Protein AF-A0A3M1FEZ5-F1 (afdb_monomer_lite)

pLDDT: mean 81.37, std 9.76, range [49.34, 97.5]

Foldseek 3Di:
DLQVLLVLLVVLLVLLVVLLVLLDPVNDDPCSVVVSLVSLVVSLVSLVVSLVVDDPPDDDPLRVQLNVLSVVLSVLSVVLNPDPDDSVVSSVSSVVSSVSSVVSSVSSVVVCVVVVHDHDDDDPPPVVVVVVVVVVVVVVVVCVVPPDDPVNVPVVVVVVVVVVVVVVVCVVVDVPVVVVVD

Radius of gyration: 23.02 Å; chains: 1; bounding box: 51×60×50 Å

Secondary structure (DSSP, 8-state):
-HHHHHHHHHHHHHHHHHHHHHT-GGG--TTHHHHHHHHHHHHHHHHHHHHHTS-STT--HHHHHHHHHHHHHHHHHHHHHH----HHHHHHHHHHHHHHHHHHHHHHHHHHHHTT-----PPP--HHHHHHHHHHHHHHHHHHHHT--HHHHHHHHHHHHHHHHHHHHHHHH-HHHHHHH-

Structure (mmCIF, N/CA/C/O backbone):
data_AF-A0A3M1FEZ5-F1
#
_entry.id   AF-A0A3M1FEZ5-F1
#
loop_
_atom_site.group_PDB
_atom_site.id
_atom_site.type_symbol
_atom_site.label_atom_id
_atom_site.label_alt_id
_atom_site.label_comp_id
_atom_site.label_asym_id
_atom_site.label_entity_id
_atom_site.label_seq_id
_atom_site.pdbx_PDB_ins_code
_atom_site.Cartn_x
_atom_site.Cartn_y
_atom_site.Cartn_z
_atom_site.occupancy
_atom_site.B_iso_or_equiv
_atom_site.auth_seq_id
_atom_site.auth_comp_id
_atom_site.auth_asym_id
_atom_site.auth_atom_id
_atom_site.pdbx_PDB_model_num
ATOM 1 N N . MET A 1 1 ? -16.931 -1.102 17.810 1.00 64.38 1 MET A N 1
ATOM 2 C CA . MET A 1 1 ? -16.122 0.124 17.660 1.00 64.38 1 MET A CA 1
ATOM 3 C C . MET A 1 1 ? -14.654 -0.149 17.324 1.00 64.38 1 MET A C 1
ATOM 5 O O . MET A 1 1 ? -14.286 0.062 16.182 1.00 64.38 1 MET A O 1
ATOM 9 N N . THR A 1 2 ? -13.805 -0.673 18.218 1.00 69.69 2 THR A N 1
ATOM 10 C CA . THR A 1 2 ? -12.342 -0.763 17.963 1.00 69.69 2 THR A CA 1
ATOM 11 C C . THR A 1 2 ? -11.944 -1.680 16.793 1.00 69.69 2 THR A C 1
ATOM 13 O O . THR A 1 2 ? -11.106 -1.310 15.974 1.00 69.69 2 THR A O 1
ATOM 16 N N . ASN A 1 3 ? -12.579 -2.851 16.663 1.00 71.50 3 ASN A N 1
ATOM 17 C CA . ASN A 1 3 ? -12.335 -3.768 15.536 1.00 71.50 3 ASN A CA 1
ATOM 18 C C . ASN A 1 3 ? -12.912 -3.259 14.210 1.00 71.50 3 ASN A C 1
ATOM 20 O O . ASN A 1 3 ? -12.312 -3.461 13.160 1.00 71.50 3 ASN A O 1
ATOM 24 N N . GLU A 1 4 ? -14.057 -2.589 14.273 1.00 76.62 4 GLU A N 1
ATOM 25 C CA . GLU A 1 4 ? -14.739 -1.999 13.120 1.00 76.62 4 GLU A CA 1
ATOM 26 C C . GLU A 1 4 ? -13.932 -0.833 12.548 1.00 76.62 4 GLU A C 1
ATOM 28 O O . GLU A 1 4 ? -13.634 -0.822 11.360 1.00 76.62 4 GLU A O 1
ATOM 33 N N . LEU A 1 5 ? -13.434 0.061 13.410 1.00 74.19 5 LEU A N 1
ATOM 34 C CA . LEU A 1 5 ? -12.538 1.137 13.000 1.00 74.19 5 LEU A CA 1
ATOM 35 C C . LEU A 1 5 ? -11.222 0.603 12.427 1.00 74.19 5 LEU A C 1
ATOM 37 O O . LEU A 1 5 ? -10.711 1.155 11.455 1.00 74.19 5 LEU A O 1
ATOM 41 N N . CYS A 1 6 ? -10.671 -0.469 13.006 1.00 73.75 6 CYS A N 1
ATOM 42 C CA . CYS A 1 6 ? -9.468 -1.113 12.482 1.00 73.75 6 CYS A CA 1
ATOM 43 C C . CYS A 1 6 ? -9.700 -1.633 11.059 1.00 73.75 6 CYS A C 1
ATOM 45 O O . CYS A 1 6 ? -8.898 -1.364 10.166 1.00 73.75 6 CYS A O 1
ATOM 47 N N . LEU A 1 7 ? -10.810 -2.343 10.845 1.00 79.19 7 LEU A N 1
ATOM 48 C CA . LEU A 1 7 ? -11.169 -2.901 9.546 1.00 79.19 7 LEU A CA 1
ATOM 49 C C . LEU A 1 7 ? -11.439 -1.797 8.516 1.00 79.19 7 LEU A C 1
ATOM 51 O O . LEU A 1 7 ? -10.877 -1.841 7.424 1.00 79.19 7 LEU A O 1
ATOM 55 N N . GLU A 1 8 ? -12.233 -0.786 8.869 1.00 81.44 8 GLU A N 1
ATOM 56 C CA . GLU A 1 8 ? -12.536 0.338 7.977 1.00 81.44 8 GLU A CA 1
ATOM 57 C C . GLU A 1 8 ? -11.284 1.147 7.639 1.00 81.44 8 GLU A C 1
ATOM 59 O O . GLU A 1 8 ? -11.022 1.412 6.468 1.00 81.44 8 GLU A O 1
ATOM 64 N N . SER A 1 9 ? -10.430 1.444 8.624 1.00 74.31 9 SER A N 1
ATOM 65 C CA . SER A 1 9 ? -9.136 2.098 8.378 1.00 74.31 9 SER A CA 1
ATOM 66 C C . SER A 1 9 ? -8.260 1.282 7.425 1.00 74.31 9 SER A C 1
ATOM 68 O O . SER A 1 9 ? -7.579 1.842 6.567 1.00 74.31 9 SER A O 1
ATOM 70 N N . GLN A 1 10 ? -8.293 -0.051 7.525 1.00 77.81 10 GLN A N 1
ATOM 71 C CA . GLN A 1 10 ? -7.542 -0.912 6.616 1.00 77.81 10 GLN A CA 1
ATOM 72 C C . GLN A 1 10 ? -8.098 -0.910 5.190 1.00 77.81 10 GLN A C 1
ATOM 74 O O . GLN A 1 10 ? -7.327 -0.892 4.227 1.00 77.81 10 GLN A O 1
ATOM 79 N N . LEU A 1 11 ? -9.424 -0.924 5.043 1.00 83.38 11 LEU A N 1
ATOM 80 C CA . LEU A 1 11 ? -10.078 -0.803 3.743 1.00 83.38 11 LEU A CA 1
ATOM 81 C C . LEU A 1 11 ? -9.773 0.554 3.104 1.00 83.38 11 LEU A C 1
ATOM 83 O O . LEU A 1 11 ? -9.429 0.591 1.924 1.00 83.38 11 LEU A O 1
ATOM 87 N N . LEU A 1 12 ? -9.807 1.630 3.895 1.00 81.12 12 LEU A N 1
ATOM 88 C CA . LEU A 1 12 ? -9.421 2.973 3.470 1.00 81.12 12 LEU A CA 1
ATOM 89 C C . LEU A 1 12 ? -7.978 3.008 2.969 1.00 81.12 12 LEU A C 1
ATOM 91 O O . LEU A 1 12 ? -7.751 3.456 1.853 1.00 81.12 12 LEU A O 1
ATOM 95 N N . ALA A 1 13 ? -7.012 2.468 3.719 1.00 76.81 13 ALA A N 1
ATOM 96 C CA . ALA A 1 13 ? -5.617 2.419 3.275 1.00 76.81 13 ALA A CA 1
ATOM 97 C C . ALA A 1 13 ? -5.440 1.617 1.975 1.00 76.81 13 ALA A C 1
ATOM 99 O O . ALA A 1 13 ? -4.717 2.040 1.074 1.00 76.81 13 ALA A O 1
ATOM 100 N N . ARG A 1 14 ? -6.139 0.485 1.828 1.00 81.81 14 ARG A N 1
ATOM 101 C CA . ARG A 1 14 ? -6.116 -0.298 0.584 1.00 81.81 14 ARG A CA 1
ATOM 102 C C . ARG A 1 14 ? -6.656 0.505 -0.599 1.00 81.81 14 ARG A C 1
ATOM 104 O O . ARG A 1 14 ? -6.073 0.458 -1.679 1.00 81.81 14 ARG A O 1
ATOM 111 N N . ASP A 1 15 ? -7.786 1.178 -0.420 1.00 81.25 15 ASP A N 1
ATOM 112 C CA . ASP A 1 15 ? -8.428 1.941 -1.487 1.00 81.25 15 ASP A CA 1
ATOM 113 C C . ASP A 1 15 ? -7.609 3.203 -1.825 1.00 81.25 15 ASP A C 1
ATOM 115 O O . ASP A 1 15 ? -7.402 3.488 -3.002 1.00 81.25 15 ASP A O 1
ATOM 119 N N . PHE A 1 16 ? -6.992 3.846 -0.830 1.00 80.19 16 PHE A N 1
ATOM 120 C CA . PHE A 1 16 ? -6.006 4.917 -1.017 1.00 80.19 16 PHE A CA 1
ATOM 121 C C . PHE A 1 16 ? -4.818 4.449 -1.872 1.00 80.19 16 PHE A C 1
ATOM 123 O O . PHE A 1 16 ? -4.435 5.118 -2.829 1.00 80.19 16 PHE A O 1
ATOM 130 N N . GLY A 1 17 ? -4.272 3.260 -1.596 1.00 77.12 17 GLY A N 1
ATOM 131 C CA . GLY A 1 17 ? -3.185 2.684 -2.394 1.00 77.12 17 GLY A CA 1
ATOM 132 C C . GLY A 1 17 ? -3.560 2.442 -3.863 1.00 77.12 17 GLY A C 1
ATOM 133 O O . GLY A 1 17 ? -2.706 2.570 -4.739 1.00 77.12 17 GLY A O 1
ATOM 134 N N . LYS A 1 18 ? -4.833 2.140 -4.163 1.00 81.19 18 LYS A N 1
ATOM 135 C CA . LYS A 1 18 ? -5.313 2.030 -5.553 1.00 81.19 18 LYS A CA 1
ATOM 136 C C . LYS A 1 18 ? -5.338 3.384 -6.249 1.00 81.19 18 LYS A C 1
ATOM 138 O O . LYS A 1 18 ? -4.944 3.456 -7.408 1.00 81.19 18 LYS A O 1
ATOM 143 N N . VAL A 1 19 ? -5.789 4.427 -5.549 1.00 80.38 19 VAL A N 1
ATOM 144 C CA . VAL A 1 19 ? -5.772 5.797 -6.079 1.00 80.38 19 VAL A CA 1
ATOM 145 C C . VAL A 1 19 ? -4.344 6.193 -6.403 1.00 80.38 19 VAL A C 1
ATOM 147 O O . VAL A 1 19 ? -4.078 6.572 -7.533 1.00 80.38 19 VAL A O 1
ATOM 150 N N . LEU A 1 20 ? -3.418 5.981 -5.467 1.00 78.25 20 LEU A N 1
ATOM 151 C CA . LEU A 1 20 ? -1.997 6.267 -5.646 1.00 78.25 20 LEU A CA 1
ATOM 152 C C . LEU A 1 20 ? -1.397 5.561 -6.874 1.00 78.25 20 LEU A C 1
ATOM 154 O O . LEU A 1 20 ? -0.678 6.176 -7.653 1.00 78.25 20 LEU A O 1
ATOM 158 N N . ALA A 1 21 ? -1.730 4.282 -7.078 1.00 79.62 21 ALA A N 1
ATOM 159 C CA . ALA A 1 21 ? -1.278 3.516 -8.239 1.00 79.62 21 ALA A CA 1
ATOM 160 C C . ALA A 1 21 ? -1.845 4.051 -9.566 1.00 79.62 21 ALA A C 1
ATOM 162 O O . ALA A 1 21 ? -1.182 3.954 -10.594 1.00 79.62 21 ALA A O 1
ATOM 163 N N . ALA A 1 22 ? -3.050 4.626 -9.552 1.00 78.00 22 ALA A N 1
ATOM 164 C CA . ALA A 1 22 ? -3.625 5.291 -10.718 1.00 78.00 22 ALA A CA 1
ATOM 165 C C . ALA A 1 22 ? -2.964 6.650 -11.020 1.00 78.00 22 ALA A C 1
ATOM 167 O O . ALA A 1 22 ? -3.074 7.126 -12.148 1.00 78.00 22 ALA A O 1
ATOM 168 N N . LEU A 1 23 ? -2.252 7.249 -10.051 1.00 68.94 23 LEU A N 1
ATOM 169 C CA . LEU A 1 23 ? -1.458 8.467 -10.261 1.00 68.94 23 LEU A CA 1
ATOM 170 C C . LEU A 1 23 ? -0.097 8.206 -10.922 1.00 68.94 23 LEU A C 1
ATOM 172 O O . LEU A 1 23 ? 0.589 9.173 -11.255 1.00 6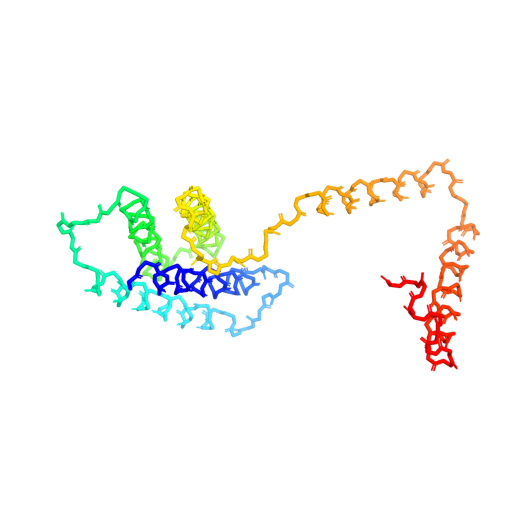8.94 23 LEU A O 1
ATOM 176 N N . ASP A 1 24 ? 0.320 6.942 -11.073 1.00 71.56 24 ASP A N 1
ATOM 177 C CA . ASP A 1 24 ? 1.629 6.595 -11.630 1.00 71.56 24 ASP A CA 1
ATOM 178 C C . ASP A 1 24 ? 1.732 7.063 -13.100 1.00 71.56 24 ASP A C 1
ATOM 180 O O . ASP A 1 24 ? 0.967 6.583 -13.946 1.00 71.56 24 ASP A O 1
ATOM 184 N N . PRO A 1 25 ? 2.688 7.954 -13.445 1.00 66.19 25 PRO A N 1
ATOM 185 C CA . PRO A 1 25 ? 2.901 8.433 -14.808 1.00 66.19 25 PRO A CA 1
ATOM 186 C C . PRO A 1 25 ? 3.122 7.303 -15.816 1.00 66.19 25 PRO A C 1
ATOM 188 O O . PRO A 1 25 ? 2.739 7.433 -16.976 1.00 66.19 25 PRO A O 1
ATOM 191 N N . ALA A 1 26 ? 3.702 6.177 -15.384 1.00 68.56 26 ALA A N 1
ATOM 192 C CA . ALA A 1 26 ? 3.930 5.017 -16.241 1.00 68.56 26 ALA A CA 1
ATOM 193 C C . ALA A 1 26 ? 2.628 4.293 -16.637 1.00 68.56 26 ALA A C 1
ATOM 195 O O . ALA A 1 26 ? 2.624 3.511 -17.588 1.00 68.56 26 ALA A O 1
ATOM 196 N N . VAL A 1 27 ? 1.531 4.536 -15.912 1.00 67.25 27 VAL A N 1
ATOM 197 C CA . VAL A 1 27 ? 0.223 3.880 -16.083 1.00 67.25 27 VAL A CA 1
ATOM 198 C C . VAL A 1 27 ? -0.876 4.897 -16.437 1.00 67.25 27 VAL A C 1
ATOM 200 O O . VAL A 1 27 ? -2.047 4.530 -16.545 1.00 67.25 27 VAL A O 1
ATOM 203 N N . TRP A 1 28 ? -0.511 6.165 -16.660 1.00 70.00 28 TRP A N 1
ATOM 204 C CA . TRP A 1 28 ? -1.446 7.264 -16.889 1.00 70.00 28 TRP A CA 1
ATOM 205 C C . TRP A 1 28 ? -2.380 7.001 -18.077 1.00 70.00 28 TRP A C 1
ATOM 207 O O . TRP A 1 28 ? -1.939 6.725 -19.196 1.00 70.00 28 TRP A O 1
ATOM 217 N N . ARG A 1 29 ? -3.691 7.105 -17.837 1.00 70.81 29 ARG A N 1
ATOM 218 C CA . ARG A 1 29 ? -4.741 6.958 -18.857 1.00 70.81 29 ARG A CA 1
ATOM 219 C C . ARG A 1 29 ? -5.450 8.284 -19.084 1.00 70.81 29 ARG A C 1
ATOM 221 O O . ARG A 1 29 ? -5.436 9.159 -18.225 1.00 70.81 29 ARG A O 1
ATOM 228 N N . HIS A 1 30 ? -6.098 8.425 -20.235 1.00 65.94 30 HIS A N 1
ATOM 229 C CA . HIS A 1 30 ? -6.788 9.662 -20.612 1.00 65.94 30 HIS A CA 1
ATOM 230 C C . HIS A 1 30 ? -7.929 10.042 -19.644 1.00 65.94 30 HIS A C 1
ATOM 232 O O . HIS A 1 30 ? -8.258 11.210 -19.488 1.00 65.94 30 HIS A O 1
ATOM 238 N N . ASP A 1 31 ? -8.483 9.046 -18.961 1.00 74.12 31 ASP A N 1
ATOM 239 C CA . ASP A 1 31 ? -9.558 9.081 -17.972 1.00 74.12 31 ASP A CA 1
ATOM 240 C C . ASP A 1 31 ? -9.058 9.011 -16.512 1.00 74.12 31 ASP A C 1
ATOM 242 O O . ASP A 1 31 ? -9.862 9.031 -15.576 1.00 74.12 31 ASP A O 1
ATOM 246 N N . ALA A 1 32 ? -7.737 8.965 -16.295 1.00 73.50 32 ALA A N 1
ATOM 247 C CA . ALA A 1 32 ? -7.144 8.807 -14.967 1.00 73.50 32 ALA A CA 1
ATOM 248 C C . ALA A 1 32 ? -7.448 9.985 -14.033 1.00 73.50 32 ALA A C 1
ATOM 250 O O . ALA A 1 32 ? -7.655 9.770 -12.845 1.00 73.50 32 ALA A O 1
ATOM 251 N N . GLU A 1 33 ? -7.535 11.211 -14.552 1.00 75.19 33 GLU A N 1
ATOM 252 C CA . GLU A 1 33 ? -7.813 12.387 -13.723 1.00 75.19 33 GLU A CA 1
ATOM 253 C C . GLU A 1 33 ? -9.212 12.330 -13.090 1.00 75.19 33 GLU A C 1
ATOM 255 O O . GLU A 1 33 ? -9.349 12.494 -11.878 1.00 75.19 33 GLU A O 1
ATOM 260 N N . ASN A 1 34 ? -10.243 12.040 -13.891 1.00 80.75 34 ASN A N 1
ATOM 261 C CA . ASN A 1 34 ? -11.615 11.910 -13.395 1.00 80.75 34 ASN A CA 1
ATOM 262 C C . ASN A 1 34 ? -11.730 10.731 -12.431 1.00 80.75 34 ASN A C 1
ATOM 264 O O . ASN A 1 34 ? -12.282 10.881 -11.345 1.00 80.75 34 ASN A O 1
ATOM 268 N N . PHE A 1 35 ? -11.127 9.591 -12.786 1.00 82.75 35 PHE A N 1
ATOM 269 C CA . PHE A 1 35 ? -11.073 8.427 -11.909 1.00 82.75 35 PHE A CA 1
ATOM 270 C C . PHE A 1 35 ? -10.443 8.774 -10.555 1.00 82.75 35 PHE A C 1
ATOM 272 O O . PHE A 1 35 ? -10.993 8.441 -9.508 1.00 82.75 35 PHE A O 1
ATOM 279 N N . VAL A 1 36 ? -9.299 9.458 -10.550 1.00 81.25 36 VAL A N 1
ATOM 280 C CA . VAL A 1 36 ? -8.620 9.853 -9.315 1.00 81.25 36 VAL A CA 1
ATOM 281 C C . VAL A 1 36 ? -9.496 10.798 -8.507 1.00 81.25 36 VAL A C 1
ATOM 283 O O . VAL A 1 36 ? -9.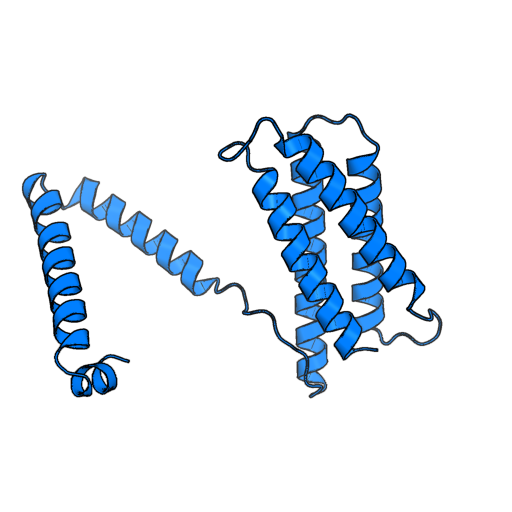672 10.564 -7.317 1.00 81.25 36 VAL A O 1
ATOM 286 N N . ARG A 1 37 ? -10.066 11.828 -9.136 1.00 81.62 37 ARG A N 1
ATOM 287 C CA . ARG A 1 37 ? -10.906 12.822 -8.460 1.00 81.62 37 ARG A CA 1
ATOM 288 C C . ARG A 1 37 ? -12.111 12.174 -7.779 1.00 81.62 37 ARG A C 1
ATOM 290 O O . ARG A 1 37 ? -12.285 12.358 -6.580 1.00 81.62 37 ARG A O 1
ATOM 297 N N . GLU A 1 38 ? -12.858 11.342 -8.502 1.00 87.12 38 GLU A N 1
ATOM 298 C CA . GLU A 1 38 ? -14.013 10.609 -7.965 1.00 87.12 38 GLU A CA 1
ATOM 299 C C . GLU A 1 38 ? -13.623 9.708 -6.785 1.00 87.12 38 GLU A C 1
ATOM 301 O O . GLU A 1 38 ? -14.310 9.664 -5.764 1.00 87.12 38 GLU A O 1
ATOM 306 N N . ASN A 1 39 ? -12.493 9.002 -6.889 1.00 86.25 39 ASN A N 1
ATOM 307 C CA . ASN A 1 39 ? -12.038 8.138 -5.803 1.00 86.25 39 ASN A CA 1
ATOM 308 C C . ASN A 1 39 ? -11.506 8.933 -4.599 1.00 86.25 39 ASN A C 1
ATOM 310 O O . ASN A 1 39 ? -11.661 8.473 -3.469 1.00 86.25 39 ASN A O 1
ATOM 314 N N . LEU A 1 40 ? -10.888 10.101 -4.805 1.00 84.12 40 LEU A N 1
ATOM 315 C CA . LEU A 1 40 ? -10.454 10.981 -3.716 1.00 84.12 40 LEU A CA 1
ATOM 316 C C . LEU A 1 40 ? -11.657 11.550 -2.956 1.00 84.12 40 LEU A C 1
ATOM 318 O O . LEU A 1 40 ? -11.656 11.514 -1.728 1.00 84.12 40 LEU A O 1
ATOM 322 N N . GLU A 1 41 ? -12.689 12.008 -3.668 1.00 87.38 41 GLU A N 1
ATOM 323 C CA . GLU A 1 41 ? -13.941 12.496 -3.072 1.00 87.38 41 GLU A CA 1
ATOM 324 C C . GLU A 1 41 ? -14.655 11.388 -2.283 1.00 87.38 41 GLU A C 1
ATOM 326 O O . GLU A 1 41 ? -15.115 11.602 -1.160 1.00 87.38 41 GLU A O 1
ATOM 331 N N . GLU A 1 42 ? -14.695 10.167 -2.823 1.00 89.31 42 GLU A N 1
ATOM 332 C CA . GLU A 1 42 ? -15.264 9.017 -2.118 1.00 89.31 42 GLU A CA 1
ATOM 333 C C . GLU A 1 42 ? -14.455 8.641 -0.866 1.00 89.31 42 GLU A C 1
ATOM 335 O O . GLU A 1 42 ? -15.035 8.336 0.181 1.00 89.31 42 GLU A O 1
ATOM 340 N N . LEU A 1 43 ? -13.120 8.669 -0.945 1.00 85.38 43 LEU A N 1
ATOM 341 C CA . LEU A 1 43 ? -12.246 8.423 0.205 1.00 85.38 43 LEU A CA 1
ATOM 342 C C . LEU A 1 43 ? -12.451 9.472 1.298 1.00 85.38 43 LEU A C 1
ATOM 344 O O . LEU A 1 43 ? -12.580 9.102 2.465 1.00 85.38 43 LEU A O 1
ATOM 348 N N . GLU A 1 44 ? -12.513 10.751 0.929 1.00 87.94 44 GLU A N 1
ATOM 349 C CA . GLU A 1 44 ? -12.792 11.849 1.854 1.00 87.94 44 GLU A CA 1
ATOM 350 C C . GLU A 1 44 ? -14.138 11.633 2.554 1.00 87.94 44 GLU A C 1
ATOM 352 O O . GLU A 1 44 ? -14.188 11.564 3.783 1.00 87.94 44 GLU A O 1
ATOM 357 N N . ARG A 1 45 ? -15.209 11.399 1.787 1.00 89.44 45 ARG A N 1
ATOM 358 C CA . ARG A 1 45 ? -16.557 11.150 2.317 1.00 89.44 45 ARG A CA 1
ATOM 359 C C . ARG A 1 45 ? -16.585 9.992 3.315 1.00 89.44 45 ARG A C 1
ATOM 361 O O . ARG A 1 45 ? -17.240 10.077 4.355 1.00 89.44 45 ARG A O 1
ATOM 368 N N . ARG A 1 46 ? -15.884 8.895 3.015 1.00 88.75 46 ARG A N 1
ATOM 369 C CA . ARG A 1 46 ? -15.799 7.730 3.910 1.00 88.75 46 ARG A CA 1
ATOM 370 C C . ARG A 1 46 ? -15.006 8.033 5.177 1.00 88.75 46 ARG A C 1
ATOM 372 O O . ARG A 1 46 ? -15.412 7.589 6.249 1.00 88.75 46 ARG A O 1
ATOM 379 N N . ILE A 1 47 ? -13.907 8.782 5.076 1.00 84.56 47 ILE A N 1
ATOM 380 C CA . ILE A 1 47 ? -13.120 9.211 6.240 1.00 84.56 47 ILE A CA 1
ATOM 381 C C . ILE A 1 47 ? -13.958 10.124 7.137 1.00 84.56 47 ILE A C 1
ATOM 383 O O . ILE A 1 47 ? -13.992 9.909 8.346 1.00 84.56 47 ILE A O 1
ATOM 387 N N . GLU A 1 48 ? -14.676 11.094 6.573 1.00 87.56 48 GLU A N 1
ATOM 388 C CA . GLU A 1 48 ? -15.545 11.992 7.338 1.00 87.56 48 GLU A CA 1
ATOM 389 C C . GLU A 1 48 ? -16.689 11.241 8.026 1.00 87.56 48 GLU A C 1
ATOM 391 O O . GLU A 1 48 ? -16.925 11.451 9.216 1.00 87.56 48 GLU A O 1
ATOM 396 N N . ALA A 1 49 ? -17.351 10.313 7.327 1.00 87.62 49 ALA A N 1
ATOM 397 C CA . ALA A 1 49 ? -18.389 9.468 7.918 1.00 87.62 49 ALA A CA 1
ATOM 398 C C . ALA A 1 49 ? -17.844 8.620 9.079 1.00 87.62 49 ALA A C 1
ATOM 400 O O . ALA A 1 49 ? -18.477 8.515 10.132 1.00 87.62 49 ALA A O 1
ATOM 401 N N . LEU A 1 50 ? -16.642 8.059 8.912 1.00 84.94 50 LEU A N 1
ATOM 402 C CA . LEU A 1 50 ? -15.967 7.298 9.957 1.00 84.94 50 LEU A CA 1
ATOM 403 C C . LEU A 1 50 ? -15.638 8.189 11.158 1.00 84.94 50 LEU A C 1
ATOM 405 O O . LEU A 1 50 ? -15.937 7.819 12.288 1.00 84.94 50 LEU A O 1
ATOM 409 N N . LEU A 1 51 ? -15.087 9.382 10.931 1.00 85.56 51 LEU A N 1
ATOM 410 C CA . LEU A 1 51 ? -14.768 10.343 11.988 1.00 85.56 51 LEU A CA 1
ATOM 411 C C . LEU A 1 51 ? -16.018 10.849 12.722 1.00 85.56 51 LEU A C 1
ATOM 413 O O . LEU A 1 51 ? -15.961 11.029 13.935 1.00 85.56 51 LEU A O 1
ATOM 417 N N . ALA A 1 52 ? -17.132 11.051 12.016 1.00 86.19 52 ALA A N 1
ATOM 418 C CA . ALA A 1 52 ? -18.406 11.475 12.594 1.00 86.19 52 ALA A CA 1
ATOM 419 C C . ALA A 1 52 ? -19.057 10.388 13.464 1.00 86.19 52 ALA A C 1
ATOM 421 O O . ALA A 1 52 ? -19.801 10.704 14.388 1.00 86.19 52 ALA A O 1
ATOM 422 N N . SER A 1 53 ? -18.763 9.112 13.193 1.00 84.38 53 SER A N 1
ATOM 423 C CA . SER A 1 53 ? -19.250 7.980 13.994 1.00 84.38 53 SER A CA 1
ATOM 424 C C . SER A 1 53 ? -18.531 7.811 15.341 1.00 84.38 53 SER A C 1
ATOM 426 O O . SER A 1 53 ? -18.959 7.006 16.168 1.00 84.38 53 SER A O 1
ATOM 428 N N . ILE A 1 54 ? -17.436 8.545 15.570 1.00 83.62 54 ILE A N 1
ATOM 429 C CA . ILE A 1 54 ? -16.582 8.407 16.753 1.00 83.62 54 ILE A CA 1
ATOM 430 C C . ILE A 1 54 ? -16.932 9.486 17.779 1.00 83.62 54 ILE A C 1
ATOM 432 O O . ILE A 1 54 ? -16.787 10.678 17.508 1.00 83.62 54 ILE A O 1
ATOM 436 N N . ASP A 1 55 ? -17.308 9.066 18.988 1.00 73.06 55 ASP A N 1
ATOM 437 C CA . ASP A 1 55 ? -17.557 9.977 20.109 1.00 73.06 55 ASP A CA 1
ATOM 438 C C . ASP A 1 55 ? -16.221 10.451 20.744 1.00 73.06 55 ASP A C 1
ATOM 440 O O . ASP A 1 55 ? -15.424 9.612 21.182 1.00 73.06 55 ASP A O 1
ATOM 444 N N . PRO A 1 56 ? -15.906 11.765 20.782 1.00 63.56 56 PRO A N 1
ATOM 445 C CA . PRO A 1 56 ? -14.593 12.274 21.199 1.00 63.56 56 PRO A CA 1
ATOM 446 C C . PRO A 1 56 ? -14.138 12.084 22.663 1.00 63.56 56 PRO A C 1
ATOM 448 O O . PRO A 1 56 ? -12.918 12.042 22.858 1.00 63.56 56 PRO A O 1
ATOM 451 N N . PRO A 1 57 ? -15.003 12.058 23.700 1.00 60.56 57 PRO A N 1
ATOM 452 C CA . PRO A 1 57 ? -14.535 12.289 25.067 1.00 60.56 57 PRO A CA 1
ATOM 453 C C . PRO A 1 57 ? -13.776 11.112 25.705 1.00 60.56 57 PRO A C 1
ATOM 455 O O . PRO A 1 57 ? -12.938 11.371 26.563 1.00 60.56 57 PRO A O 1
ATOM 458 N N . ASP A 1 58 ? -13.952 9.867 25.241 1.00 67.00 58 ASP A N 1
ATOM 459 C CA . ASP A 1 58 ? -13.414 8.663 25.913 1.00 67.00 58 ASP A CA 1
ATOM 460 C C . ASP A 1 58 ? -12.539 7.763 25.019 1.00 67.00 58 ASP A C 1
ATOM 462 O O . ASP A 1 58 ? -12.471 6.545 25.181 1.00 67.00 58 ASP A O 1
ATOM 466 N N . LEU A 1 59 ? -11.830 8.345 24.047 1.00 76.94 59 LEU A N 1
ATOM 467 C CA . LEU A 1 59 ? -10.945 7.553 23.188 1.00 76.94 59 LEU A CA 1
ATOM 468 C C . LEU A 1 59 ? -9.657 7.156 23.913 1.00 76.94 59 LEU A C 1
ATOM 470 O O . LEU A 1 59 ? -8.884 8.024 24.350 1.00 76.94 59 LEU A O 1
ATOM 474 N N . ASP A 1 60 ? -9.382 5.850 23.914 1.00 80.38 60 ASP A N 1
ATOM 475 C CA . ASP A 1 60 ? -8.093 5.282 24.302 1.00 80.38 60 ASP A CA 1
ATOM 476 C C . ASP A 1 60 ? -6.938 5.953 23.526 1.00 80.38 60 ASP A C 1
ATOM 478 O O . ASP A 1 60 ? -7.104 6.319 22.355 1.00 80.38 60 ASP A O 1
ATOM 482 N N . PRO A 1 61 ? -5.733 6.091 24.113 1.00 82.31 61 PRO A N 1
ATOM 483 C CA . PRO A 1 61 ? -4.603 6.750 23.450 1.00 82.31 61 PRO A CA 1
ATOM 484 C C . PRO A 1 61 ? -4.259 6.214 22.039 1.00 82.31 61 PRO A C 1
ATOM 486 O O . PRO A 1 61 ? -4.079 7.040 21.141 1.00 82.31 61 PRO A O 1
ATOM 489 N N . PRO A 1 62 ? -4.241 4.884 21.782 1.00 78.25 62 PRO A N 1
ATOM 490 C CA . PRO A 1 62 ? -4.041 4.319 20.440 1.00 78.25 62 PRO A CA 1
ATOM 491 C C . PRO A 1 62 ? -5.086 4.788 19.425 1.00 78.25 62 PRO A C 1
ATOM 493 O O . PRO A 1 62 ? -4.786 5.104 18.274 1.00 78.25 62 PRO A O 1
ATOM 496 N N . LEU A 1 63 ? -6.341 4.820 19.871 1.00 78.00 63 LEU A N 1
ATOM 497 C CA . LEU A 1 63 ? -7.497 5.170 19.062 1.00 78.00 63 LEU A CA 1
ATOM 498 C C . LEU A 1 63 ? -7.466 6.655 18.702 1.00 78.00 63 LEU A C 1
ATOM 500 O O . LEU A 1 63 ? -7.720 7.037 17.562 1.00 78.00 63 LEU A O 1
ATOM 504 N N . ARG A 1 64 ? -7.070 7.486 19.666 1.00 84.25 64 ARG A N 1
ATOM 505 C CA . ARG A 1 64 ? -6.880 8.924 19.491 1.00 84.25 64 ARG A CA 1
ATOM 506 C C . ARG A 1 64 ? -5.790 9.245 18.469 1.00 84.25 64 ARG A C 1
ATOM 508 O O . ARG A 1 64 ? -6.011 10.123 17.639 1.00 84.25 64 ARG A O 1
ATOM 515 N N . GLU A 1 65 ? -4.657 8.536 18.491 1.00 85.06 65 GLU A N 1
ATOM 516 C CA . GLU A 1 65 ? -3.588 8.715 17.492 1.00 85.06 65 GLU A CA 1
ATOM 517 C C . GLU A 1 65 ? -4.088 8.369 16.080 1.00 85.06 65 GLU A C 1
ATOM 519 O O . GLU A 1 65 ? -3.894 9.149 15.146 1.00 85.06 65 GLU A O 1
ATOM 524 N N . LEU A 1 66 ? -4.782 7.236 15.916 1.00 83.06 66 LEU A N 1
ATOM 525 C CA . LEU A 1 66 ? -5.339 6.838 14.619 1.00 83.06 66 LEU A CA 1
ATOM 526 C C . LEU A 1 66 ? -6.358 7.864 14.097 1.00 83.06 66 LEU A C 1
ATOM 528 O O . LEU A 1 66 ? -6.304 8.249 12.930 1.00 83.06 66 LEU A O 1
ATOM 532 N N . VAL A 1 67 ? -7.242 8.361 14.964 1.00 85.00 67 VAL A N 1
ATOM 533 C CA . VAL A 1 67 ? -8.222 9.407 14.625 1.00 85.00 67 VAL A CA 1
ATOM 534 C C . VAL A 1 67 ? -7.542 10.713 14.213 1.00 85.00 67 VAL A C 1
ATOM 536 O O . VAL A 1 67 ? -7.963 11.345 13.246 1.00 85.00 67 VAL A O 1
ATOM 539 N N . GLN A 1 68 ? -6.474 11.122 14.903 1.00 87.31 68 GLN A N 1
ATOM 540 C CA . GLN A 1 68 ? -5.697 12.306 14.520 1.00 87.31 68 GLN A CA 1
ATOM 541 C C . GLN A 1 68 ? -5.066 12.147 13.133 1.00 87.31 68 GLN A C 1
ATOM 543 O O . GLN A 1 68 ? -5.143 13.069 12.323 1.00 87.31 68 GLN A O 1
ATOM 548 N N . ARG A 1 69 ? -4.516 10.969 12.824 1.00 85.88 69 ARG A N 1
ATOM 549 C CA . ARG A 1 69 ? -3.962 10.673 11.496 1.00 85.88 69 ARG A CA 1
ATOM 550 C C . ARG A 1 69 ? -5.034 10.672 10.411 1.00 85.88 69 ARG A C 1
ATOM 552 O O . ARG A 1 69 ? -4.813 11.254 9.358 1.00 85.88 69 ARG A O 1
ATOM 559 N N . LEU A 1 70 ? -6.209 10.096 10.672 1.00 82.69 70 LEU A N 1
ATOM 560 C CA . LEU A 1 70 ? -7.345 10.149 9.741 1.00 82.69 70 LEU A CA 1
ATOM 561 C C . LEU A 1 70 ? -7.780 11.594 9.455 1.00 82.69 70 LEU A C 1
ATOM 563 O O . LEU A 1 70 ? -8.023 11.937 8.301 1.00 82.69 70 LEU A O 1
ATOM 567 N N . ARG A 1 71 ? -7.804 12.468 10.471 1.00 87.00 71 ARG A N 1
ATOM 568 C CA . ARG A 1 71 ? -8.077 13.907 10.285 1.00 87.00 71 ARG A CA 1
ATOM 569 C C . ARG A 1 71 ? -7.009 14.596 9.438 1.00 87.00 71 ARG A C 1
ATOM 571 O O . ARG A 1 71 ? -7.355 15.368 8.548 1.00 87.00 71 ARG A O 1
ATOM 578 N N . GLN A 1 72 ? -5.732 14.299 9.681 1.00 88.62 72 GLN A N 1
ATOM 579 C CA . GLN A 1 72 ? -4.629 14.828 8.877 1.00 88.62 72 GLN A CA 1
ATOM 580 C C . GLN A 1 72 ? -4.774 14.406 7.409 1.00 88.62 72 GLN A C 1
ATOM 582 O O . GLN A 1 72 ? -4.752 15.254 6.522 1.00 88.62 72 GLN A O 1
ATOM 587 N N . VAL A 1 73 ? -5.026 13.120 7.158 1.00 84.12 73 VAL A N 1
ATOM 588 C CA . VAL A 1 73 ? -5.257 12.580 5.811 1.00 84.12 73 VAL A CA 1
ATOM 589 C C . VAL A 1 73 ? -6.452 13.258 5.140 1.00 84.12 73 VAL A C 1
ATOM 591 O O . VAL A 1 73 ? -6.334 13.676 3.993 1.00 84.12 73 VAL A O 1
ATOM 594 N N . SER A 1 74 ? -7.567 13.434 5.857 1.00 85.12 74 SER A N 1
ATOM 595 C CA . SER A 1 74 ? -8.755 14.139 5.351 1.00 85.12 74 SER A CA 1
ATOM 596 C C . SER A 1 74 ? -8.425 15.563 4.901 1.00 85.12 74 SER A C 1
ATOM 598 O O . SER A 1 74 ? -8.825 15.977 3.817 1.00 85.12 74 SER A O 1
ATOM 600 N N . SER A 1 75 ? -7.645 16.304 5.697 1.00 86.19 75 SER A N 1
ATOM 601 C CA . SER A 1 75 ? -7.238 17.668 5.342 1.00 86.19 75 SER A CA 1
ATOM 602 C C . SER A 1 75 ? -6.330 17.713 4.107 1.00 86.19 75 SER A C 1
ATOM 604 O O . SER A 1 75 ? -6.479 18.598 3.264 1.00 86.19 75 SER A O 1
ATOM 606 N N . THR A 1 76 ? -5.440 16.727 3.951 1.00 85.12 76 THR A N 1
ATOM 607 C CA . THR A 1 76 ? -4.586 16.608 2.764 1.00 85.12 76 THR A CA 1
ATOM 608 C C . THR A 1 76 ? -5.407 16.267 1.523 1.00 85.12 76 THR A C 1
ATOM 610 O O . THR A 1 76 ? -5.190 16.870 0.476 1.00 85.12 76 THR A O 1
ATOM 613 N N . LEU A 1 77 ? -6.379 15.354 1.634 1.00 80.88 77 LEU A N 1
ATOM 614 C CA . LEU A 1 77 ? -7.294 15.008 0.542 1.00 80.88 77 LEU A CA 1
ATOM 615 C C . LEU A 1 77 ? -8.091 16.231 0.076 1.00 80.88 77 LEU A C 1
ATOM 617 O O . LEU A 1 77 ? -8.080 16.543 -1.113 1.00 80.88 77 LEU A O 1
ATOM 621 N N . GLN A 1 78 ? -8.681 16.980 1.011 1.00 83.88 78 GLN A N 1
ATOM 622 C CA . GLN A 1 78 ? -9.407 18.219 0.717 1.00 83.88 78 GLN A CA 1
ATOM 623 C C . GLN A 1 78 ? -8.545 19.242 -0.019 1.00 83.88 78 GLN A C 1
ATOM 625 O O . GLN A 1 78 ? -8.989 19.853 -0.994 1.00 83.88 78 GLN A O 1
ATOM 630 N N . ALA A 1 79 ? -7.303 19.432 0.434 1.00 84.06 79 ALA A N 1
ATOM 631 C CA . ALA A 1 79 ? -6.363 20.318 -0.236 1.00 84.06 79 ALA A CA 1
ATOM 632 C C . ALA A 1 79 ? -6.056 19.823 -1.659 1.00 84.06 79 ALA A C 1
ATOM 634 O O . ALA A 1 79 ? -6.074 20.618 -2.598 1.00 84.06 79 ALA A O 1
ATOM 635 N N . SER A 1 80 ? -5.827 18.524 -1.844 1.00 81.00 80 SER A N 1
ATOM 636 C CA . SER A 1 80 ? -5.531 17.929 -3.152 1.00 81.00 80 SER A CA 1
ATOM 637 C C . SER A 1 80 ? -6.706 17.994 -4.135 1.00 81.00 80 SER A C 1
ATOM 639 O O . SER A 1 80 ? -6.481 18.221 -5.317 1.00 81.00 80 SER A O 1
ATOM 641 N N . ILE A 1 81 ? -7.951 17.854 -3.669 1.00 78.94 81 ILE A N 1
ATOM 642 C CA . ILE A 1 81 ? -9.154 17.940 -4.519 1.00 78.94 81 ILE A CA 1
ATOM 643 C C . ILE A 1 81 ? -9.412 19.381 -4.978 1.00 78.94 81 ILE A C 1
ATOM 645 O O . ILE A 1 81 ? -9.772 19.616 -6.134 1.00 78.94 81 ILE A O 1
ATOM 649 N N . ARG A 1 82 ? -9.238 20.355 -4.073 1.00 78.38 82 ARG A N 1
ATOM 650 C CA . ARG A 1 82 ? -9.584 21.768 -4.314 1.00 78.38 82 ARG A CA 1
ATOM 651 C C . ARG A 1 82 ? -8.536 22.543 -5.104 1.00 78.38 82 ARG A C 1
ATOM 653 O O . ARG A 1 82 ? -8.871 23.567 -5.697 1.00 78.38 82 ARG A O 1
ATOM 660 N N . THR A 1 83 ? -7.277 22.116 -5.073 1.00 73.44 83 THR A N 1
ATOM 661 C CA . THR A 1 83 ? -6.185 22.870 -5.699 1.00 73.44 83 THR A CA 1
ATOM 662 C C . THR A 1 83 ? -5.994 22.427 -7.148 1.00 73.44 83 THR A C 1
ATOM 664 O O . THR A 1 83 ? -5.889 21.237 -7.420 1.00 73.44 83 THR A O 1
ATOM 667 N N . SER A 1 84 ? -5.851 23.375 -8.078 1.00 63.28 84 SER A N 1
ATOM 668 C CA . SER A 1 84 ? -5.370 23.112 -9.445 1.00 63.28 84 SER A CA 1
ATOM 669 C C . SER A 1 84 ? -3.837 22.990 -9.480 1.00 63.28 84 SER A C 1
ATOM 671 O O . SER A 1 84 ? -3.173 23.655 -10.276 1.00 63.28 84 SER A O 1
ATOM 673 N N . ALA A 1 85 ? -3.268 22.251 -8.528 1.00 67.56 85 ALA A N 1
ATOM 674 C CA . ALA A 1 85 ? -1.825 22.074 -8.415 1.00 67.56 85 ALA A CA 1
ATOM 675 C C . ALA A 1 85 ? -1.296 21.202 -9.563 1.00 67.56 85 ALA A C 1
ATOM 677 O O . ALA A 1 85 ? -2.049 20.439 -10.173 1.00 67.56 85 ALA A O 1
ATOM 678 N N . GLU A 1 86 ? 0.003 21.306 -9.848 1.00 77.19 86 GLU A N 1
ATOM 679 C CA . GLU A 1 86 ? 0.649 20.388 -10.782 1.00 77.19 86 GLU A CA 1
ATOM 680 C C . GLU A 1 86 ? 0.518 18.945 -10.275 1.00 77.19 86 GLU A C 1
ATOM 682 O O . GLU A 1 86 ? 0.562 18.667 -9.074 1.00 77.19 86 GLU A O 1
ATOM 687 N N . TRP A 1 87 ? 0.355 18.010 -11.207 1.00 73.69 87 TRP A N 1
ATOM 688 C CA . TRP A 1 87 ? 0.042 16.615 -10.902 1.00 73.69 87 TRP A CA 1
ATOM 689 C C . TRP A 1 87 ? 1.052 15.941 -9.957 1.00 73.69 87 TRP A C 1
ATOM 691 O O . TRP A 1 87 ? 0.674 15.180 -9.065 1.00 73.69 87 TRP A O 1
ATOM 701 N N . GLU A 1 88 ? 2.336 16.269 -10.110 1.00 77.94 88 GLU A N 1
ATOM 702 C CA . GLU A 1 88 ? 3.422 15.747 -9.273 1.00 77.94 88 GLU A CA 1
ATOM 703 C C . GLU A 1 88 ? 3.303 16.213 -7.812 1.00 77.94 88 GLU A C 1
ATOM 705 O O . GLU A 1 88 ? 3.595 15.465 -6.878 1.00 77.94 88 GLU A O 1
ATOM 710 N N . GLU A 1 89 ? 2.804 17.431 -7.592 1.00 82.56 89 GLU A N 1
ATOM 711 C CA . GLU A 1 89 ? 2.576 17.970 -6.253 1.00 82.56 89 GLU A CA 1
ATOM 712 C C . GLU A 1 89 ? 1.406 17.257 -5.562 1.00 82.56 89 GLU A C 1
ATOM 714 O O . GLU A 1 89 ? 1.505 16.887 -4.390 1.00 82.56 89 GLU A O 1
ATOM 719 N N . ILE A 1 90 ? 0.317 17.007 -6.299 1.00 80.06 90 ILE A N 1
ATOM 720 C CA . ILE A 1 90 ? -0.821 16.218 -5.808 1.00 80.06 90 ILE A CA 1
ATOM 721 C C . ILE A 1 90 ? -0.349 14.816 -5.423 1.00 80.06 90 ILE A C 1
ATOM 723 O O . ILE A 1 90 ? -0.640 14.348 -4.322 1.00 80.06 90 ILE A O 1
ATOM 727 N N . ARG A 1 91 ? 0.425 14.161 -6.295 1.00 81.12 91 ARG A N 1
ATOM 728 C CA . ARG A 1 91 ? 0.984 12.834 -6.036 1.00 81.12 91 ARG A CA 1
ATOM 729 C C . ARG A 1 91 ? 1.836 12.809 -4.771 1.00 81.12 91 ARG A C 1
ATOM 731 O O . ARG A 1 91 ? 1.579 11.980 -3.904 1.00 81.12 91 ARG A O 1
ATOM 738 N N . SER A 1 92 ? 2.799 13.719 -4.646 1.00 84.44 92 SER A N 1
ATOM 739 C CA . SER A 1 92 ? 3.692 13.799 -3.484 1.00 84.44 92 SER A CA 1
ATOM 740 C C . SER A 1 92 ? 2.912 13.935 -2.168 1.00 84.44 92 SER A C 1
ATOM 742 O O . SER A 1 92 ? 3.121 13.171 -1.223 1.00 84.44 92 SER A O 1
ATOM 744 N N . ARG A 1 93 ? 1.905 14.821 -2.133 1.00 84.56 93 ARG A N 1
ATOM 745 C CA . ARG A 1 93 ? 1.017 14.990 -0.967 1.00 84.56 93 ARG A CA 1
ATOM 746 C C . ARG A 1 93 ? 0.225 13.719 -0.645 1.00 84.56 93 ARG A C 1
ATOM 748 O O . ARG A 1 93 ? 0.040 13.378 0.525 1.00 84.56 93 ARG A O 1
ATOM 755 N N . LEU A 1 94 ? -0.261 13.015 -1.667 1.00 82.25 94 LEU A N 1
ATOM 756 C CA . LEU A 1 94 ? -1.004 11.766 -1.494 1.00 82.25 94 LEU A CA 1
ATOM 757 C C . LEU A 1 94 ? -0.098 10.613 -1.031 1.00 82.25 94 LEU A C 1
ATOM 759 O O . LEU A 1 94 ? -0.530 9.811 -0.205 1.00 82.25 94 LEU A O 1
ATOM 763 N N . GLU A 1 95 ? 1.154 10.549 -1.489 1.00 83.25 95 GLU A N 1
ATOM 764 C CA . GLU A 1 95 ? 2.159 9.583 -1.018 1.00 83.25 95 GLU A CA 1
ATOM 765 C C . GLU A 1 95 ? 2.471 9.779 0.475 1.00 83.25 95 GLU A C 1
ATOM 767 O O . GLU A 1 95 ? 2.511 8.810 1.247 1.00 83.25 95 GLU A O 1
ATOM 772 N N . GLU A 1 96 ? 2.613 11.032 0.910 1.00 86.44 96 GLU A N 1
ATOM 773 C CA . GLU A 1 96 ? 2.816 11.384 2.318 1.00 86.44 96 GLU A CA 1
ATOM 774 C C . GLU A 1 96 ? 1.594 11.027 3.182 1.00 86.44 96 GLU A C 1
ATOM 776 O O . GLU A 1 96 ? 1.729 10.417 4.252 1.00 86.44 96 GLU A O 1
ATOM 781 N N . ALA A 1 97 ? 0.385 11.341 2.707 1.00 80.19 97 ALA A N 1
ATOM 782 C CA . ALA A 1 97 ? -0.859 11.008 3.398 1.00 80.19 97 ALA A CA 1
ATOM 783 C C . ALA A 1 97 ? -1.059 9.487 3.518 1.00 80.19 97 ALA A C 1
ATOM 785 O O . ALA A 1 97 ? -1.389 8.986 4.596 1.00 80.19 97 ALA A O 1
ATOM 786 N N . TYR A 1 98 ? -0.795 8.742 2.441 1.00 80.50 98 TYR A N 1
ATOM 787 C CA . TYR A 1 98 ? -0.833 7.282 2.439 1.00 80.50 98 TYR A CA 1
ATOM 788 C C . TYR A 1 98 ? 0.139 6.699 3.470 1.00 80.50 98 TYR A C 1
ATOM 790 O O . TYR A 1 98 ? -0.249 5.870 4.297 1.00 80.50 98 TYR A O 1
ATOM 798 N N . THR A 1 99 ? 1.389 7.166 3.479 1.00 82.75 99 THR A N 1
ATOM 799 C CA . THR A 1 99 ? 2.408 6.705 4.434 1.00 82.75 99 THR A CA 1
ATOM 800 C C . THR A 1 99 ? 1.965 6.973 5.872 1.00 82.75 99 THR A C 1
ATOM 802 O O . THR A 1 99 ? 1.942 6.056 6.696 1.00 82.75 99 THR A O 1
ATOM 805 N N . THR A 1 100 ? 1.489 8.190 6.148 1.00 83.19 100 THR A N 1
ATOM 806 C CA . THR A 1 100 ? 0.984 8.603 7.466 1.00 83.19 100 THR A CA 1
ATOM 807 C C . THR A 1 100 ? -0.159 7.713 7.961 1.00 83.19 100 THR A C 1
ATOM 809 O O . THR A 1 100 ? -0.175 7.325 9.137 1.00 83.19 100 THR A O 1
ATOM 812 N N . LEU A 1 101 ? -1.104 7.371 7.075 1.00 80.06 101 LEU A N 1
ATOM 813 C CA . LEU A 1 101 ? -2.229 6.485 7.375 1.00 80.06 101 LEU A CA 1
ATOM 814 C C . LEU A 1 101 ? -1.757 5.062 7.682 1.00 80.06 101 LEU A C 1
ATOM 816 O O . LEU A 1 101 ? -2.156 4.478 8.692 1.00 80.06 101 LEU A O 1
ATOM 820 N N . THR A 1 102 ? -0.893 4.512 6.828 1.00 80.44 102 THR A N 1
ATOM 821 C CA . THR A 1 102 ? -0.427 3.124 6.944 1.00 80.44 102 THR A CA 1
ATOM 822 C C . THR A 1 102 ? 0.375 2.918 8.229 1.00 80.44 102 THR A C 1
ATOM 824 O O . THR A 1 102 ? 0.107 1.973 8.971 1.00 80.44 102 THR A O 1
ATOM 827 N N . GLU A 1 103 ? 1.275 3.848 8.563 1.00 83.06 103 GLU A N 1
ATOM 828 C CA . GLU A 1 103 ? 2.016 3.830 9.831 1.00 83.06 103 GLU A CA 1
ATOM 829 C C . GLU A 1 103 ? 1.089 3.903 11.051 1.00 83.06 103 GLU A C 1
ATOM 831 O O . GLU A 1 103 ? 1.302 3.205 12.046 1.00 83.06 103 GLU A O 1
ATOM 836 N N . GLY A 1 104 ? 0.042 4.732 10.983 1.00 80.31 104 GLY A N 1
ATOM 837 C CA . GLY A 1 104 ? -0.966 4.837 12.038 1.00 80.31 104 GLY A CA 1
ATOM 838 C C . GLY A 1 104 ? -1.687 3.519 12.291 1.00 80.31 104 GLY A C 1
ATOM 839 O O . GLY A 1 104 ? -1.802 3.075 13.434 1.00 80.31 104 GLY A O 1
ATOM 840 N N . ILE A 1 105 ? -2.127 2.864 11.216 1.00 80.12 105 ILE A N 1
ATOM 841 C CA . ILE A 1 105 ? -2.799 1.562 11.273 1.00 80.12 105 ILE A CA 1
ATOM 842 C C . ILE A 1 105 ? -1.860 0.489 11.826 1.00 80.12 105 ILE A C 1
ATOM 844 O O . ILE A 1 105 ? -2.281 -0.319 12.657 1.00 80.12 105 ILE A O 1
ATOM 848 N N . GLU A 1 106 ? -0.597 0.464 11.398 1.00 82.56 106 GLU A N 1
ATOM 849 C CA . GLU A 1 106 ? 0.394 -0.504 11.875 1.00 82.56 106 GLU A CA 1
ATOM 850 C C . GLU A 1 106 ? 0.663 -0.352 13.376 1.00 82.56 106 GLU A C 1
ATOM 852 O O . GLU A 1 106 ? 0.609 -1.345 14.108 1.00 82.56 106 GLU A O 1
ATOM 857 N N . ARG A 1 107 ? 0.877 0.881 13.856 1.00 82.19 107 ARG A N 1
ATOM 858 C CA . ARG A 1 107 ? 1.079 1.168 15.287 1.00 82.19 107 ARG A CA 1
ATOM 859 C C . ARG A 1 107 ? -0.138 0.798 16.118 1.00 82.19 107 ARG A C 1
ATOM 861 O O . ARG A 1 107 ? 0.003 0.098 17.122 1.00 82.19 107 ARG A O 1
ATOM 868 N N . PHE A 1 108 ? -1.326 1.198 15.671 1.00 80.94 108 PHE A N 1
ATOM 869 C CA . PHE A 1 108 ? -2.580 0.848 16.328 1.00 80.94 108 PHE A CA 1
ATOM 870 C C . PHE A 1 108 ? -2.751 -0.673 16.421 1.00 80.94 108 PHE A C 1
ATOM 872 O O . PHE A 1 108 ? -2.988 -1.223 17.495 1.00 80.94 108 PHE A O 1
ATOM 879 N N . THR A 1 109 ? -2.523 -1.385 15.316 1.00 80.31 109 THR A N 1
ATOM 880 C CA . THR A 1 109 ? -2.601 -2.851 15.268 1.00 80.31 109 THR A CA 1
ATOM 881 C C . THR A 1 109 ? -1.579 -3.507 16.203 1.00 80.31 109 THR A C 1
ATOM 883 O O . THR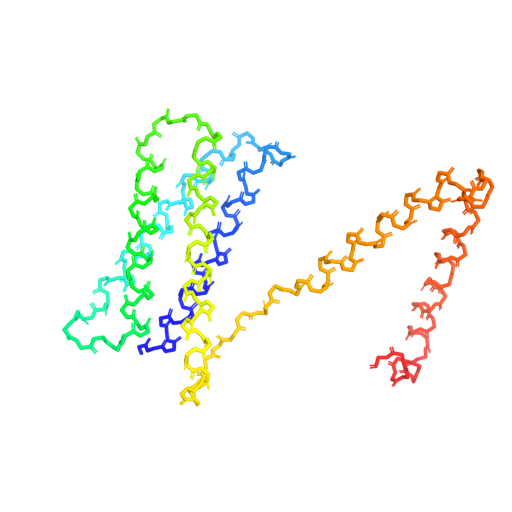 A 1 109 ? -1.899 -4.489 16.874 1.00 80.31 109 THR A O 1
ATOM 886 N N . ALA A 1 110 ? -0.350 -2.985 16.277 1.00 81.38 110 ALA A N 1
ATOM 887 C CA . ALA A 1 110 ? 0.687 -3.492 17.176 1.00 81.38 110 ALA A CA 1
ATOM 888 C C . ALA A 1 110 ? 0.308 -3.314 18.657 1.00 81.38 110 ALA A C 1
ATOM 890 O O . ALA A 1 110 ? 0.461 -4.249 19.445 1.00 81.38 110 ALA A O 1
ATOM 891 N N . GLN A 1 111 ? -0.244 -2.156 19.026 1.00 80.12 111 GLN A N 1
ATOM 892 C CA . GLN A 1 111 ? -0.707 -1.872 20.388 1.00 80.12 111 GLN A CA 1
ATOM 893 C C . GLN A 1 111 ? -1.911 -2.747 20.774 1.00 80.12 111 GLN A C 1
ATOM 895 O O . GLN A 1 111 ? -1.931 -3.327 21.858 1.00 80.12 111 GLN A O 1
ATOM 900 N N . MET A 1 112 ? -2.862 -2.947 19.859 1.00 79.25 112 MET A N 1
ATOM 901 C CA . MET A 1 112 ? -4.008 -3.843 20.062 1.00 79.25 112 MET A CA 1
ATOM 902 C C . MET A 1 112 ? -3.580 -5.303 20.261 1.00 79.25 112 MET A C 1
ATOM 904 O O . MET A 1 112 ? -4.076 -5.987 21.160 1.00 79.25 112 MET A O 1
ATOM 908 N N . LYS A 1 113 ? -2.594 -5.771 19.484 1.00 79.56 113 LYS A N 1
ATOM 909 C CA . LYS A 1 113 ? -1.980 -7.093 19.681 1.00 79.56 113 LYS A CA 1
ATOM 910 C C . LYS A 1 113 ? -1.305 -7.218 21.044 1.00 79.56 113 LYS A C 1
ATOM 912 O O . LYS A 1 113 ? -1.454 -8.253 21.689 1.00 79.56 113 LYS A O 1
ATOM 917 N N . ALA A 1 114 ? -0.586 -6.186 21.489 1.00 81.12 114 ALA A N 1
ATOM 918 C CA . ALA A 1 114 ? 0.036 -6.167 22.813 1.00 81.12 114 ALA A CA 1
ATOM 919 C C . ALA A 1 114 ? -1.015 -6.260 23.936 1.00 81.12 114 ALA A C 1
ATOM 921 O O . ALA A 1 114 ? -0.805 -6.971 24.916 1.00 81.12 114 ALA A O 1
ATOM 922 N N . ALA A 1 115 ? -2.185 -5.644 23.741 1.00 77.69 115 ALA A N 1
ATOM 923 C CA . ALA A 1 115 ? -3.345 -5.756 24.627 1.00 77.69 115 ALA A CA 1
ATOM 924 C C . ALA A 1 115 ? -4.123 -7.087 24.493 1.00 77.69 115 ALA A C 1
ATOM 926 O O . ALA A 1 115 ? -5.160 -7.257 25.130 1.00 77.69 115 ALA A O 1
ATOM 927 N N . ARG A 1 116 ? -3.639 -8.045 23.683 1.00 77.12 116 ARG A N 1
ATOM 928 C CA . ARG A 1 116 ? -4.295 -9.332 23.363 1.00 77.12 116 ARG A CA 1
ATOM 929 C C . ARG A 1 116 ? -5.691 -9.197 22.750 1.00 77.12 116 ARG A C 1
ATOM 931 O O . ARG A 1 116 ? 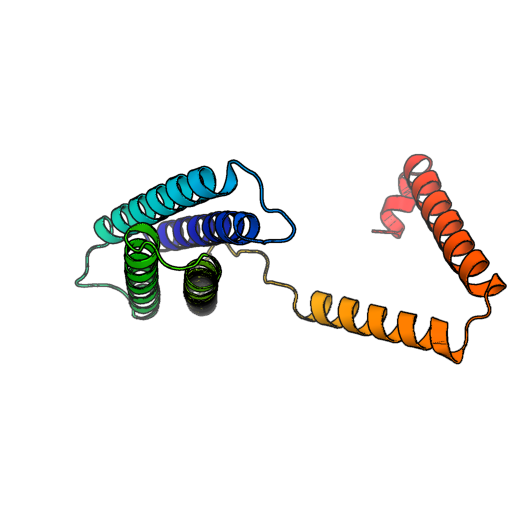-6.485 -10.135 22.802 1.00 77.12 116 ARG A O 1
ATOM 938 N N . ILE A 1 117 ? -5.982 -8.062 22.128 1.00 71.88 117 ILE A N 1
ATOM 939 C CA . ILE A 1 117 ? -7.233 -7.864 21.408 1.00 71.88 117 ILE A CA 1
ATOM 940 C C . ILE A 1 117 ? -7.030 -8.362 19.979 1.00 71.88 117 ILE A C 1
ATOM 942 O O . ILE A 1 117 ? -6.107 -7.944 19.277 1.00 71.88 117 ILE A O 1
ATOM 946 N N . HIS A 1 118 ? -7.879 -9.294 19.549 1.00 67.31 118 HIS A N 1
ATOM 947 C CA . HIS A 1 118 ? -7.831 -9.802 18.187 1.00 67.31 118 HIS A CA 1
ATOM 948 C C . HIS A 1 118 ? -8.324 -8.727 17.216 1.00 67.31 118 HIS A C 1
ATOM 950 O O . HIS A 1 118 ? -9.500 -8.367 17.226 1.00 67.31 118 HIS A O 1
ATOM 956 N N . VAL A 1 119 ? -7.417 -8.255 16.366 1.00 64.12 119 VAL A N 1
ATOM 957 C CA . VAL A 1 119 ? -7.685 -7.334 15.260 1.00 64.12 119 VAL A CA 1
ATOM 958 C C . VAL A 1 119 ? -7.334 -8.017 13.946 1.00 64.12 119 VAL A C 1
ATOM 960 O O . VAL A 1 119 ? -6.338 -8.744 13.865 1.00 64.12 119 VAL A O 1
ATOM 963 N N . ALA A 1 120 ? -8.137 -7.770 12.909 1.00 60.12 120 ALA A N 1
ATOM 964 C CA . ALA A 1 120 ? -7.787 -8.156 11.549 1.00 60.12 120 ALA A CA 1
ATOM 965 C C . ALA A 1 120 ? -6.438 -7.516 11.202 1.00 60.12 120 ALA A C 1
ATOM 967 O O . ALA A 1 120 ? -6.229 -6.334 11.453 1.00 60.12 120 ALA A O 1
ATOM 968 N N . THR A 1 121 ? -5.488 -8.290 10.684 1.00 57.12 121 THR A N 1
ATOM 969 C CA . THR A 1 121 ? -4.169 -7.771 10.310 1.00 57.12 121 THR A CA 1
ATOM 970 C C . THR A 1 121 ? -4.058 -7.747 8.801 1.00 57.12 121 THR A C 1
ATOM 972 O O . THR A 1 121 ? -4.142 -8.808 8.176 1.00 57.12 121 THR A O 1
ATOM 975 N N . MET A 1 122 ? -3.781 -6.581 8.214 1.00 57.81 122 MET A N 1
ATOM 976 C CA . MET A 1 122 ? -3.226 -6.559 6.863 1.00 57.81 122 MET A CA 1
ATOM 977 C C . MET A 1 122 ? -1.950 -7.406 6.822 1.00 57.81 122 MET A C 1
ATOM 979 O O . MET A 1 122 ? -1.195 -7.459 7.798 1.00 57.81 122 MET A O 1
ATOM 983 N N . ARG A 1 123 ? -1.714 -8.102 5.701 1.00 56.78 123 ARG A N 1
ATOM 984 C CA . ARG A 1 123 ? -0.442 -8.805 5.502 1.00 56.78 123 ARG A CA 1
ATOM 985 C C . ARG A 1 123 ? 0.672 -7.759 5.609 1.00 56.78 123 ARG A C 1
ATOM 987 O O . ARG A 1 123 ? 0.668 -6.844 4.789 1.00 56.78 123 ARG A O 1
ATOM 994 N N . PRO A 1 124 ? 1.599 -7.876 6.576 1.00 55.91 124 PRO A N 1
ATOM 995 C CA . PRO A 1 124 ? 2.687 -6.924 6.695 1.00 55.91 124 PRO A CA 1
ATOM 996 C C . PRO A 1 124 ? 3.454 -6.884 5.379 1.00 55.91 124 PRO A C 1
ATOM 998 O O . PRO A 1 124 ? 3.703 -7.926 4.755 1.00 55.91 124 PRO A O 1
ATOM 1001 N N . THR A 1 125 ? 3.818 -5.680 4.953 1.00 61.12 125 THR A N 1
ATOM 1002 C CA . THR A 1 125 ? 4.691 -5.489 3.802 1.00 61.12 125 THR A CA 1
ATOM 1003 C C . THR A 1 125 ? 5.994 -6.221 4.104 1.00 61.12 125 THR A C 1
ATOM 1005 O O . THR A 1 125 ? 6.741 -5.849 5.002 1.00 61.12 125 THR A O 1
ATOM 1008 N N . ASN A 1 126 ? 6.248 -7.335 3.418 1.00 72.12 126 ASN A N 1
ATOM 1009 C CA . ASN A 1 126 ? 7.401 -8.173 3.723 1.00 72.12 126 ASN A CA 1
ATOM 1010 C C . ASN A 1 126 ? 8.677 -7.467 3.222 1.00 72.12 126 ASN A C 1
ATOM 1012 O O . ASN A 1 126 ? 9.097 -7.657 2.081 1.00 72.12 126 ASN A O 1
ATOM 1016 N N . HIS A 1 127 ? 9.269 -6.607 4.056 1.00 75.06 127 HIS A N 1
ATOM 1017 C CA . HIS A 1 127 ? 10.478 -5.850 3.720 1.00 75.06 127 HIS A CA 1
ATOM 1018 C C . HIS A 1 127 ? 11.654 -6.771 3.385 1.00 75.06 127 HIS A C 1
ATOM 1020 O O . HIS A 1 127 ? 12.413 -6.469 2.470 1.00 75.06 127 HIS A O 1
ATOM 1026 N N . LEU A 1 128 ? 11.746 -7.938 4.032 1.00 76.25 128 LEU A N 1
ATOM 1027 C CA . LEU A 1 128 ? 12.732 -8.964 3.683 1.00 76.25 128 LEU A CA 1
ATOM 1028 C C . LEU A 1 128 ? 12.549 -9.455 2.245 1.00 76.25 128 LEU A C 1
ATOM 1030 O O . LEU A 1 128 ? 13.532 -9.610 1.532 1.00 76.25 128 LEU A O 1
ATOM 1034 N N . ARG A 1 129 ? 11.307 -9.622 1.776 1.00 80.00 129 ARG A N 1
ATOM 1035 C CA . ARG A 1 129 ? 11.015 -9.948 0.372 1.00 80.00 129 ARG A CA 1
ATOM 1036 C C . ARG A 1 129 ? 11.476 -8.831 -0.564 1.00 80.00 129 ARG A C 1
ATOM 1038 O O . ARG A 1 129 ? 12.088 -9.129 -1.584 1.00 80.00 129 ARG A O 1
ATOM 1045 N N . LYS A 1 130 ? 11.222 -7.561 -0.224 1.00 80.62 130 LYS A N 1
ATOM 1046 C CA . LYS A 1 130 ? 11.708 -6.416 -1.019 1.00 80.62 130 LYS A CA 1
ATOM 1047 C C . LYS A 1 130 ? 13.239 -6.420 -1.111 1.00 80.62 130 LYS A C 1
ATOM 1049 O O . LYS A 1 130 ? 13.776 -6.382 -2.212 1.00 80.62 130 LYS A O 1
ATOM 1054 N N . ILE A 1 131 ? 13.925 -6.548 0.025 1.00 89.00 131 ILE A N 1
ATOM 1055 C CA . ILE A 1 131 ? 15.393 -6.602 0.102 1.00 89.00 131 ILE A CA 1
ATOM 1056 C C . ILE A 1 131 ? 15.936 -7.796 -0.687 1.00 89.00 131 ILE A C 1
ATOM 1058 O O . ILE A 1 131 ? 16.867 -7.634 -1.468 1.00 89.00 131 ILE A O 1
ATOM 1062 N N . PHE A 1 132 ? 15.329 -8.975 -0.540 1.00 90.25 132 PHE A N 1
ATOM 1063 C CA . PHE A 1 132 ? 15.716 -10.176 -1.276 1.00 90.25 132 PHE A CA 1
ATOM 1064 C C . PHE A 1 132 ? 15.623 -9.976 -2.793 1.00 90.25 132 PHE A C 1
ATOM 1066 O O . PHE A 1 132 ? 16.552 -10.344 -3.509 1.00 90.25 132 PHE A O 1
ATOM 1073 N N . HIS A 1 133 ? 14.542 -9.366 -3.292 1.00 87.94 133 HIS A N 1
ATOM 1074 C CA . HIS A 1 133 ? 14.399 -9.083 -4.722 1.00 87.94 133 HIS A CA 1
ATOM 1075 C C . HIS A 1 133 ? 15.426 -8.064 -5.218 1.00 87.94 133 HIS A C 1
ATOM 1077 O O . HIS A 1 133 ? 16.029 -8.291 -6.263 1.00 87.94 133 HIS A O 1
ATOM 1083 N N . ILE A 1 134 ? 15.669 -6.989 -4.460 1.00 92.25 134 ILE A N 1
ATOM 1084 C CA . ILE A 1 134 ? 16.688 -5.986 -4.800 1.00 92.25 134 ILE A CA 1
ATOM 1085 C C . ILE A 1 134 ? 18.073 -6.640 -4.858 1.00 92.25 134 ILE A C 1
ATOM 1087 O O . ILE A 1 134 ? 18.763 -6.529 -5.867 1.00 92.25 134 ILE A O 1
ATOM 1091 N N . ALA A 1 135 ? 18.458 -7.379 -3.815 1.00 95.75 135 ALA A N 1
ATOM 1092 C CA . ALA A 1 135 ? 19.746 -8.064 -3.749 1.00 95.75 135 ALA A CA 1
ATOM 1093 C C . ALA A 1 135 ? 19.906 -9.099 -4.873 1.00 95.75 135 ALA A C 1
ATOM 1095 O O . ALA A 1 135 ? 20.965 -9.178 -5.488 1.00 95.75 135 ALA A O 1
ATOM 1096 N N . SER A 1 136 ? 18.848 -9.851 -5.191 1.00 93.12 136 SER A N 1
ATOM 1097 C CA . SER A 1 136 ? 18.857 -10.821 -6.293 1.00 93.12 136 SER A CA 1
ATOM 1098 C C . SER A 1 136 ? 19.003 -10.141 -7.657 1.00 93.12 136 SER A C 1
ATOM 1100 O O . SER A 1 136 ? 19.727 -10.643 -8.515 1.00 93.12 136 SER A O 1
ATOM 1102 N N . GLY A 1 137 ? 18.353 -8.990 -7.860 1.00 94.50 137 GLY A N 1
ATOM 1103 C CA . GLY A 1 137 ? 18.502 -8.185 -9.074 1.00 94.50 137 GLY A CA 1
ATOM 1104 C C . GLY A 1 137 ? 19.924 -7.649 -9.237 1.00 94.50 137 GLY A C 1
ATOM 1105 O O . GLY A 1 137 ? 20.522 -7.825 -10.295 1.00 94.50 137 GLY A O 1
ATOM 1106 N N . LEU A 1 138 ? 20.495 -7.084 -8.169 1.00 96.94 138 LEU A N 1
ATOM 1107 C CA . LEU A 1 138 ? 21.882 -6.605 -8.155 1.00 96.94 138 LEU A CA 1
ATOM 1108 C C . LEU A 1 138 ? 22.885 -7.738 -8.394 1.00 96.94 138 LEU A C 1
ATOM 1110 O O . LEU A 1 138 ? 23.805 -7.581 -9.192 1.00 96.94 138 LEU A O 1
ATOM 1114 N N . LEU A 1 139 ? 22.684 -8.896 -7.761 1.00 96.38 139 LEU A N 1
ATOM 1115 C CA . LEU A 1 139 ? 23.505 -10.079 -8.005 1.00 96.38 139 LEU A CA 1
ATOM 1116 C C . LEU A 1 139 ? 23.402 -10.530 -9.465 1.00 96.38 139 LEU A C 1
ATOM 1118 O O . LEU A 1 139 ? 24.416 -10.821 -10.085 1.00 96.38 139 LEU A O 1
ATOM 1122 N N . THR A 1 140 ? 22.196 -10.560 -10.034 1.00 94.44 140 THR A N 1
ATOM 1123 C CA . THR A 1 140 ? 21.992 -10.936 -11.441 1.00 94.44 140 THR A CA 1
ATOM 1124 C C . THR A 1 140 ? 22.716 -9.975 -12.380 1.00 94.44 140 THR A C 1
ATOM 1126 O O . THR A 1 140 ? 23.392 -10.427 -13.300 1.00 94.44 140 THR A O 1
ATOM 1129 N N . LEU A 1 141 ? 22.630 -8.665 -12.126 1.00 95.88 141 LEU A N 1
ATOM 1130 C CA . LEU A 1 141 ? 23.354 -7.652 -12.894 1.00 95.88 141 LEU A CA 1
ATOM 1131 C C . LEU A 1 141 ? 24.871 -7.869 -12.813 1.00 95.88 141 LEU A C 1
ATOM 1133 O O . LEU A 1 141 ? 25.538 -7.918 -13.843 1.00 95.88 141 LEU A O 1
ATOM 1137 N N . PHE A 1 142 ? 25.394 -8.092 -11.605 1.00 97.50 142 PHE A N 1
ATOM 1138 C CA . PHE A 1 142 ? 26.805 -8.399 -11.387 1.00 97.50 142 PHE A CA 1
ATOM 1139 C C . PHE A 1 142 ? 27.252 -9.644 -12.167 1.00 97.50 142 PHE A C 1
ATOM 1141 O O . PHE A 1 142 ? 28.287 -9.615 -12.833 1.00 97.50 142 PHE A O 1
ATOM 1148 N N . LEU A 1 143 ? 26.457 -10.721 -12.135 1.00 95.38 143 LEU A N 1
ATOM 1149 C CA . LEU A 1 143 ? 26.735 -11.940 -12.894 1.00 95.38 143 LEU A CA 1
ATOM 1150 C C . LEU A 1 143 ? 26.766 -11.669 -14.399 1.00 95.38 143 LEU A C 1
ATOM 1152 O O . LEU A 1 143 ? 27.673 -12.152 -15.068 1.00 95.38 143 LEU A O 1
ATOM 1156 N N . ILE A 1 144 ? 25.807 -10.909 -14.929 1.00 94.94 144 ILE A N 1
ATOM 1157 C CA . ILE A 1 144 ? 25.743 -10.562 -16.356 1.00 94.94 144 ILE A CA 1
ATOM 1158 C C . ILE A 1 144 ? 26.984 -9.782 -16.793 1.00 94.94 144 ILE A C 1
ATOM 1160 O O . ILE A 1 144 ? 27.550 -10.085 -17.836 1.00 94.94 144 ILE A O 1
ATOM 1164 N N . GLU A 1 145 ? 27.409 -8.801 -16.001 1.00 96.75 145 GLU A N 1
ATOM 1165 C CA . GLU A 1 145 ? 28.506 -7.907 -16.372 1.00 96.75 145 GLU A CA 1
ATOM 1166 C C . GLU A 1 145 ? 29.889 -8.562 -16.223 1.00 96.75 145 GLU A C 1
ATOM 1168 O O . GLU A 1 145 ? 30.772 -8.317 -17.041 1.00 96.75 145 GLU A O 1
ATOM 1173 N N . HIS A 1 146 ? 30.083 -9.414 -15.209 1.00 96.94 146 HIS A N 1
ATOM 1174 C CA . HIS A 1 146 ? 31.421 -9.885 -14.827 1.00 96.94 146 HIS A CA 1
ATOM 1175 C C . HIS A 1 146 ? 31.667 -11.382 -15.037 1.00 96.94 146 HIS A C 1
ATOM 1177 O O . HIS A 1 146 ? 32.822 -11.806 -15.043 1.00 96.94 146 HIS A O 1
ATOM 1183 N N . ILE A 1 147 ? 30.619 -12.205 -15.154 1.00 95.50 147 ILE A N 1
ATOM 1184 C CA . ILE A 1 147 ? 30.758 -13.673 -15.116 1.00 95.50 147 ILE A CA 1
ATOM 1185 C C . ILE A 1 147 ? 30.152 -14.345 -16.347 1.00 95.50 147 ILE A C 1
ATOM 1187 O O . ILE A 1 147 ? 30.740 -15.274 -16.903 1.00 95.50 147 ILE A O 1
ATOM 1191 N N . LEU A 1 148 ? 28.958 -13.931 -16.761 1.00 94.50 148 LEU A N 1
ATOM 1192 C CA . LEU A 1 148 ? 28.212 -14.618 -17.801 1.00 94.50 148 LEU A CA 1
ATOM 1193 C C . LEU A 1 148 ? 28.701 -14.213 -19.191 1.00 94.50 148 LEU A C 1
ATOM 1195 O O . LEU A 1 148 ? 28.891 -13.050 -19.518 1.00 94.50 148 LEU A O 1
ATOM 1199 N N . THR A 1 149 ? 28.841 -15.219 -20.041 1.00 95.12 149 THR A N 1
ATOM 1200 C CA . THR A 1 149 ? 29.054 -15.049 -21.476 1.00 95.12 149 THR A CA 1
ATOM 1201 C C . THR A 1 149 ? 27.700 -14.963 -22.192 1.00 95.12 149 THR A C 1
ATOM 1203 O O . THR A 1 149 ? 26.698 -15.450 -21.655 1.00 95.12 149 THR A O 1
ATOM 1206 N N . PRO A 1 150 ? 27.638 -14.449 -23.435 1.00 94.31 150 PRO A N 1
ATOM 1207 C CA . PRO A 1 150 ? 26.389 -14.401 -24.200 1.00 94.31 150 PRO A CA 1
ATOM 1208 C C . PRO A 1 150 ? 25.676 -15.758 -24.303 1.00 94.31 150 PRO A C 1
ATOM 1210 O O . PRO A 1 150 ? 24.452 -15.830 -24.237 1.00 94.31 150 PRO A O 1
ATOM 1213 N N . LEU A 1 151 ? 26.439 -16.853 -24.399 1.00 95.50 151 LEU A N 1
ATOM 1214 C CA . LEU A 1 151 ? 25.878 -18.202 -24.437 1.00 95.50 151 LEU A CA 1
ATOM 1215 C C . LEU A 1 151 ? 25.272 -18.605 -23.085 1.00 95.50 151 LEU A C 1
ATOM 1217 O O . LEU A 1 151 ? 24.152 -19.115 -23.037 1.00 95.50 151 LEU A O 1
ATOM 1221 N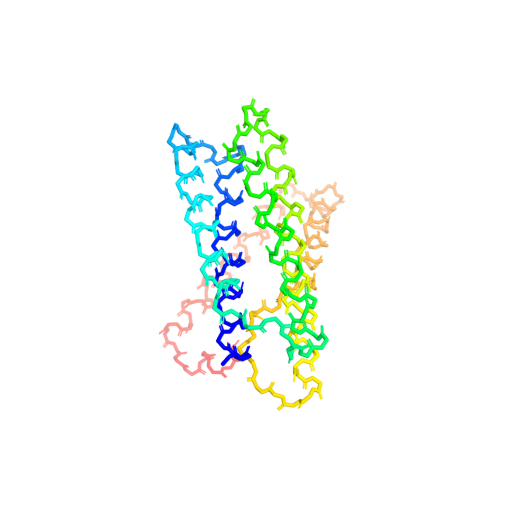 N . THR A 1 152 ? 25.979 -18.372 -21.975 1.00 93.81 152 THR A N 1
ATOM 1222 C CA . THR A 1 152 ? 25.484 -18.765 -20.646 1.00 93.81 152 THR A CA 1
ATOM 1223 C C . THR A 1 152 ? 24.289 -17.926 -20.201 1.00 93.81 152 THR A C 1
ATOM 1225 O O . THR A 1 152 ? 23.421 -18.454 -19.508 1.00 93.81 152 THR A O 1
ATOM 1228 N N . MET A 1 153 ? 24.180 -16.674 -20.663 1.00 93.31 153 MET A N 1
ATOM 1229 C CA . MET A 1 153 ? 22.987 -15.836 -20.475 1.00 93.31 153 MET A CA 1
ATOM 1230 C C . MET A 1 153 ? 21.725 -16.419 -21.124 1.00 93.31 153 MET A C 1
ATOM 1232 O O . MET A 1 153 ? 20.627 -16.116 -20.673 1.00 93.31 153 MET A O 1
ATOM 1236 N N . ILE A 1 154 ? 21.859 -17.263 -22.150 1.00 94.44 154 ILE A N 1
ATOM 1237 C CA . ILE A 1 154 ? 20.728 -17.934 -22.810 1.00 94.44 154 ILE A CA 1
ATOM 1238 C C . ILE A 1 154 ? 20.474 -19.301 -22.169 1.00 94.44 154 ILE A C 1
ATOM 1240 O O . ILE A 1 154 ? 19.338 -19.650 -21.845 1.00 94.44 154 ILE A O 1
ATOM 1244 N N . VAL A 1 155 ? 21.536 -20.081 -21.962 1.00 95.38 155 VAL A N 1
ATOM 1245 C CA . VAL A 1 155 ? 21.423 -21.466 -21.489 1.00 95.38 155 VAL A CA 1
ATOM 1246 C C . VAL A 1 155 ? 20.885 -21.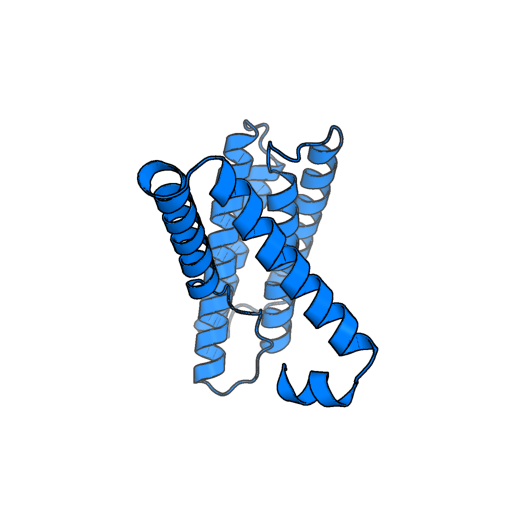538 -20.058 1.00 95.38 155 VAL A C 1
ATOM 1248 O O . VAL A 1 155 ? 20.007 -22.354 -19.787 1.00 95.38 155 VAL A O 1
ATOM 1251 N N . LEU A 1 156 ? 21.360 -20.687 -19.141 1.00 92.00 156 LEU A N 1
ATOM 1252 C CA . LEU A 1 156 ? 20.944 -20.748 -17.734 1.00 92.00 156 LEU A CA 1
ATOM 1253 C C . LEU A 1 156 ? 19.439 -20.481 -17.541 1.00 92.00 156 LEU A C 1
ATOM 1255 O O . LEU A 1 156 ? 18.784 -21.312 -16.904 1.00 92.00 156 LEU A O 1
ATOM 1259 N N . PRO A 1 157 ? 18.842 -19.410 -18.107 1.00 91.94 157 PRO A N 1
ATOM 1260 C CA . PRO A 1 157 ? 17.396 -19.207 -18.025 1.00 91.94 157 PRO A CA 1
ATOM 1261 C C . PRO A 1 157 ? 16.588 -20.332 -18.672 1.00 91.94 157 PRO A C 1
ATOM 1263 O O . PRO A 1 157 ? 15.548 -20.707 -18.136 1.00 91.94 157 PRO A O 1
ATOM 1266 N N . LEU A 1 158 ? 17.059 -20.909 -19.785 1.00 95.94 158 LEU A N 1
ATOM 1267 C CA . LEU A 1 158 ? 16.382 -22.038 -20.428 1.00 95.94 158 LEU A CA 1
ATOM 1268 C C . LEU A 1 158 ? 16.372 -23.284 -19.543 1.00 95.94 158 LEU A C 1
ATOM 1270 O O . LEU A 1 158 ? 15.337 -23.938 -19.437 1.00 95.94 158 LEU A O 1
ATOM 1274 N N . LEU A 1 159 ? 17.483 -23.589 -18.868 1.00 95.69 159 LEU A N 1
ATOM 1275 C CA . LEU A 1 159 ? 17.542 -24.694 -17.910 1.00 95.69 159 LEU A CA 1
ATOM 1276 C C . LEU A 1 159 ? 16.586 -24.466 -16.734 1.00 95.69 159 LEU A C 1
ATOM 1278 O O . LEU A 1 159 ? 15.842 -25.377 -16.373 1.00 95.69 159 LEU A O 1
ATOM 1282 N N . PHE A 1 160 ? 16.544 -23.251 -16.179 1.00 92.75 160 PHE A N 1
ATOM 1283 C CA . PHE A 1 160 ? 15.591 -22.898 -15.120 1.00 92.75 160 PHE A CA 1
ATOM 1284 C C . PHE A 1 160 ? 14.135 -22.983 -15.591 1.00 92.75 160 PHE A C 1
ATOM 1286 O O . PHE A 1 160 ? 13.289 -23.505 -14.866 1.00 92.75 160 PHE A O 1
ATOM 1293 N N . CYS A 1 161 ? 13.843 -22.519 -16.806 1.00 95.44 161 CYS A N 1
ATOM 1294 C CA . CYS A 1 161 ? 12.516 -22.598 -17.411 1.00 95.44 161 CYS A CA 1
ATOM 1295 C C . CYS A 1 161 ? 12.088 -24.057 -17.624 1.00 95.44 161 CYS A C 1
ATOM 1297 O O . CYS A 1 161 ? 10.998 -24.450 -17.208 1.00 95.44 161 CYS A O 1
ATOM 1299 N N . ALA A 1 162 ? 12.967 -24.888 -18.192 1.00 96.50 162 ALA A N 1
ATOM 1300 C CA . ALA A 1 162 ? 12.720 -26.311 -18.395 1.00 96.50 162 ALA A CA 1
ATOM 1301 C C . ALA A 1 162 ? 12.512 -27.048 -17.065 1.00 96.50 162 ALA A C 1
ATOM 1303 O O . ALA A 1 162 ? 11.601 -27.871 -16.951 1.00 96.50 162 ALA A O 1
ATOM 1304 N N . TRP A 1 163 ? 13.308 -26.727 -16.043 1.00 95.25 163 TRP A N 1
ATOM 1305 C CA . TRP A 1 163 ? 13.136 -27.266 -14.697 1.00 95.25 163 TRP A CA 1
ATOM 1306 C C . TRP A 1 163 ? 11.785 -26.859 -14.094 1.00 95.25 163 TRP A C 1
ATOM 1308 O O . TRP A 1 163 ? 11.020 -27.729 -13.683 1.00 95.25 163 TRP A O 1
ATOM 1318 N N . ALA A 1 164 ? 11.441 -25.569 -14.108 1.00 91.94 164 ALA A N 1
ATOM 1319 C CA . ALA A 1 164 ? 10.178 -25.065 -13.566 1.00 91.94 164 ALA A CA 1
ATOM 1320 C C . ALA A 1 164 ? 8.958 -25.667 -14.282 1.00 91.94 164 ALA A C 1
ATOM 1322 O O . ALA A 1 164 ? 8.008 -26.107 -13.631 1.00 91.94 164 ALA A O 1
ATOM 1323 N N . TRP A 1 165 ? 9.006 -25.759 -15.614 1.00 95.44 165 TRP A N 1
ATOM 1324 C CA . TRP A 1 165 ? 7.979 -26.430 -16.407 1.00 95.44 165 TRP A CA 1
ATOM 1325 C C . TRP A 1 165 ? 7.852 -27.897 -16.007 1.00 95.44 165 TRP A C 1
ATOM 1327 O O . TRP A 1 165 ? 6.746 -28.382 -15.772 1.00 95.44 165 TRP A O 1
ATOM 1337 N N . SER A 1 166 ? 8.975 -28.611 -15.904 1.00 93.00 166 SER A N 1
ATOM 1338 C CA . SER A 1 166 ? 8.987 -30.025 -15.521 1.00 93.00 166 SER A CA 1
ATOM 1339 C C . SER A 1 166 ? 8.377 -30.234 -14.135 1.00 93.00 166 SER A C 1
ATOM 1341 O O . SER A 1 166 ? 7.596 -31.164 -13.945 1.00 93.00 166 SER A O 1
ATOM 1343 N N . MET A 1 167 ? 8.665 -29.338 -13.187 1.00 88.69 167 MET A N 1
ATOM 1344 C CA . MET A 1 167 ? 8.084 -29.355 -11.843 1.00 88.69 167 MET A CA 1
ATOM 1345 C C . MET A 1 167 ? 6.570 -29.112 -11.865 1.00 88.69 167 MET A C 1
ATOM 1347 O O . MET A 1 167 ? 5.826 -29.857 -11.228 1.00 88.69 167 MET A O 1
ATOM 1351 N N . GLU A 1 168 ? 6.088 -28.128 -12.629 1.00 90.06 168 GLU A N 1
ATOM 1352 C CA . GLU A 1 168 ? 4.652 -27.847 -12.774 1.00 90.06 168 GLU A CA 1
ATOM 1353 C C . GLU A 1 168 ? 3.910 -28.992 -13.474 1.00 90.06 168 GLU A C 1
ATOM 1355 O O . GLU A 1 168 ? 2.824 -29.389 -13.047 1.00 90.06 168 GLU A O 1
ATOM 1360 N N . TYR A 1 169 ? 4.507 -29.574 -14.516 1.00 89.69 169 TYR A N 1
ATOM 1361 C CA . TYR A 1 169 ? 3.987 -30.771 -15.168 1.00 89.69 169 TYR A CA 1
ATOM 1362 C C . TYR A 1 169 ? 3.875 -31.908 -14.149 1.00 89.69 169 TYR A C 1
ATOM 1364 O O . TYR A 1 169 ? 2.795 -32.454 -13.927 1.00 89.69 169 TYR A O 1
ATOM 1372 N N . LEU A 1 170 ? 4.958 -32.216 -13.439 1.00 88.62 170 LEU A N 1
ATOM 1373 C CA . LEU A 1 170 ? 4.988 -33.307 -12.474 1.00 88.62 170 LEU A CA 1
ATOM 1374 C C . LEU A 1 170 ? 3.983 -33.105 -11.325 1.00 88.62 170 LEU A C 1
ATOM 1376 O O . LEU A 1 170 ? 3.327 -34.066 -10.914 1.00 88.62 170 LEU A O 1
ATOM 1380 N N . ARG A 1 171 ? 3.790 -31.860 -10.868 1.00 85.81 171 ARG A N 1
ATOM 1381 C CA . ARG A 1 171 ? 2.771 -31.479 -9.878 1.00 85.81 171 ARG A CA 1
ATOM 1382 C C . ARG A 1 171 ? 1.355 -31.837 -10.335 1.00 85.81 171 ARG A C 1
ATOM 1384 O O . ARG A 1 171 ? 0.557 -32.297 -9.520 1.00 85.81 171 ARG A O 1
ATOM 1391 N N . ARG A 1 172 ? 1.040 -31.659 -11.623 1.00 85.75 172 ARG A N 1
ATOM 1392 C CA . ARG A 1 172 ? -0.282 -31.977 -12.198 1.00 85.75 172 ARG A CA 1
ATOM 1393 C C . ARG A 1 172 ? -0.527 -33.478 -12.338 1.00 85.75 172 ARG A C 1
ATOM 1395 O O . ARG A 1 172 ? -1.651 -33.921 -12.131 1.00 85.75 172 ARG A O 1
ATOM 1402 N N . PHE A 1 173 ? 0.506 -34.260 -12.655 1.00 85.94 173 PHE A N 1
ATOM 1403 C CA . PHE A 1 173 ? 0.371 -35.708 -12.875 1.00 85.94 173 PHE A CA 1
ATOM 1404 C C . PHE A 1 173 ? 0.537 -36.550 -11.608 1.00 85.94 173 PHE A C 1
ATOM 1406 O O . PHE A 1 173 ? 0.079 -37.692 -11.562 1.00 85.94 173 PHE A O 1
ATOM 1413 N N . ARG A 1 174 ? 1.186 -36.019 -10.566 1.00 81.44 174 ARG A N 1
ATOM 1414 C CA . ARG A 1 174 ? 1.393 -36.730 -9.300 1.00 81.44 174 ARG A CA 1
ATOM 1415 C C . ARG A 1 174 ? 0.980 -35.870 -8.104 1.00 81.44 174 ARG A C 1
ATOM 1417 O O . ARG A 1 174 ? 1.824 -35.198 -7.511 1.00 81.44 174 ARG A O 1
ATOM 1424 N N . PRO A 1 175 ? -0.281 -35.985 -7.646 1.00 74.69 175 PRO A N 1
ATOM 1425 C CA . PRO A 1 175 ? -0.781 -35.263 -6.472 1.00 74.69 175 PRO A CA 1
ATOM 1426 C C . PRO A 1 175 ? 0.051 -35.501 -5.201 1.00 74.69 175 PRO A C 1
ATOM 1428 O O . PRO A 1 175 ? 0.145 -34.629 -4.342 1.00 74.69 175 PRO A O 1
ATOM 1431 N N . GLY A 1 176 ? 0.692 -36.672 -5.086 1.00 75.06 176 GLY A N 1
ATOM 1432 C CA . GLY A 1 176 ? 1.566 -37.013 -3.961 1.00 75.06 176 GLY A CA 1
ATOM 1433 C C . GLY A 1 176 ? 2.850 -36.182 -3.878 1.00 75.06 176 GLY A C 1
ATOM 1434 O O . GLY A 1 176 ? 3.312 -35.928 -2.772 1.00 75.06 176 GLY A O 1
ATOM 1435 N N . LEU A 1 177 ? 3.386 -35.711 -5.010 1.00 72.12 177 LEU A N 1
ATOM 1436 C CA . LEU A 1 177 ? 4.575 -34.848 -5.043 1.00 72.12 177 LEU A CA 1
ATOM 1437 C C . LEU A 1 177 ? 4.266 -33.421 -4.590 1.00 72.12 177 LEU A C 1
ATOM 1439 O O . LEU A 1 177 ? 5.120 -32.772 -3.997 1.00 72.12 177 LEU A O 1
ATOM 1443 N N . ASN A 1 178 ? 3.027 -32.959 -4.771 1.00 68.38 178 ASN A N 1
ATOM 1444 C CA . ASN A 1 178 ? 2.611 -31.642 -4.294 1.00 68.38 178 ASN A CA 1
ATOM 1445 C C . ASN A 1 178 ? 2.687 -31.530 -2.758 1.00 68.38 178 ASN A C 1
ATOM 1447 O O . ASN A 1 178 ? 2.945 -30.453 -2.245 1.00 68.38 178 ASN A O 1
ATOM 1451 N N . ARG A 1 179 ? 2.527 -32.650 -2.034 1.00 71.44 179 ARG A N 1
ATOM 1452 C CA . ARG A 1 179 ? 2.661 -32.718 -0.564 1.00 71.44 179 ARG A CA 1
ATOM 1453 C C . ARG A 1 179 ? 4.105 -32.710 -0.053 1.00 71.44 179 ARG A C 1
ATOM 1455 O O . ARG A 1 179 ? 4.307 -32.598 1.145 1.00 71.44 179 ARG A O 1
ATOM 1462 N N . ALA A 1 180 ? 5.084 -32.932 -0.930 1.00 70.75 180 ALA A N 1
ATOM 1463 C CA . ALA A 1 180 ? 6.504 -32.900 -0.580 1.00 70.75 180 ALA A CA 1
ATOM 1464 C C . ALA A 1 180 ? 7.180 -31.585 -1.007 1.00 70.75 180 ALA A C 1
ATOM 1466 O O . ALA A 1 180 ? 8.259 -31.267 -0.517 1.00 70.75 180 ALA A O 1
ATOM 1467 N N . LEU A 1 181 ? 6.570 -30.855 -1.948 1.00 62.19 181 LEU A N 1
ATOM 1468 C CA . LEU A 1 181 ? 7.085 -29.606 -2.518 1.00 62.19 181 LEU A CA 1
ATOM 1469 C C . LEU A 1 181 ? 6.463 -28.343 -1.904 1.00 62.19 181 LEU A C 1
ATOM 1471 O O . LEU A 1 181 ? 7.043 -27.268 -2.044 1.00 62.19 181 LEU A O 1
ATOM 1475 N N . MET A 1 182 ? 5.300 -28.470 -1.258 1.00 49.34 182 MET A N 1
ATOM 1476 C CA . MET A 1 182 ? 4.646 -27.441 -0.438 1.00 49.34 182 MET A CA 1
ATOM 1477 C C . MET A 1 182 ? 4.555 -27.921 1.003 1.00 49.34 182 MET A C 1
ATOM 1479 O O . MET A 1 182 ? 4.662 -27.054 1.896 1.00 49.34 182 MET A O 1
#

Sequence (182 aa):
MTNELCLESQLLARDFGKVLAALDPAVWRHDAENFVRENLEELERRIEALLASIDPPDLDPPLRELVQRLRQVSSTLQASIRTSAEWEEIRSRLEEAYTTLTEGIERFTAQMKAARIHVATMRPTNHLRKIFHIASGLLTLFLIEHILTPLTMIVLPLLFCAWAWSMEYLRRFRPGLNRALM